Protein AF-A0A9X2XEQ7-F1 (afdb_monomer_lite)

Sequence (61 aa):
MSKQVCVDCITDSYLQTNFSDNDVDECDYCNEERPVVTLEELVEELEEAIQASFTESPRIL

pLDDT: mean 89.4, std 12.72, range [46.97, 97.94]

Organism: NCBI:txid198620

Radius of gyration: 14.06 Å; chains: 1; bounding box: 36×18×42 Å

Structure (mmCIF, N/CA/C/O backbone):
data_AF-A0A9X2XEQ7-F1
#
_entry.id   AF-A0A9X2XEQ7-F1
#
loop_
_atom_site.group_PDB
_atom_site.id
_atom_site.type_symbol
_atom_site.label_atom_id
_atom_site.label_alt_id
_atom_site.label_comp_id
_atom_site.label_asym_id
_atom_site.label_entity_id
_atom_site.label_seq_id
_atom_site.pdbx_PDB_ins_code
_atom_site.Cartn_x
_atom_site.Cartn_y
_atom_site.Cartn_z
_atom_site.occupancy
_atom_site.B_iso_or_equiv
_atom_site.auth_seq_id
_atom_site.auth_comp_id
_atom_site.auth_asym_id
_atom_site.auth_atom_id
_atom_site.pdbx_PDB_model_num
ATOM 1 N N . MET A 1 1 ? 3.235 9.999 14.642 1.00 63.56 1 MET A N 1
ATOM 2 C CA . MET A 1 1 ? 2.750 8.800 13.940 1.00 63.56 1 MET A CA 1
ATOM 3 C C . MET A 1 1 ? 2.757 9.141 12.470 1.00 63.56 1 MET A C 1
ATOM 5 O O . MET A 1 1 ? 2.201 10.182 12.124 1.00 63.56 1 MET A O 1
ATOM 9 N N . SER A 1 2 ? 3.480 8.367 11.664 1.00 85.56 2 SER A N 1
ATOM 10 C CA . SER A 1 2 ? 3.374 8.452 10.209 1.00 85.56 2 SER A CA 1
ATOM 11 C C . SER A 1 2 ? 1.975 7.984 9.805 1.00 85.56 2 SER A C 1
ATOM 13 O O . SER A 1 2 ? 1.334 7.225 10.531 1.00 85.56 2 SER A O 1
ATOM 15 N N . LYS A 1 3 ? 1.464 8.526 8.700 1.00 94.50 3 LYS A N 1
ATOM 16 C CA . LYS A 1 3 ? 0.194 8.080 8.124 1.00 94.50 3 LYS A CA 1
ATOM 17 C C . LYS A 1 3 ? 0.413 6.761 7.387 1.00 94.50 3 LYS A C 1
ATOM 19 O O . LYS A 1 3 ? 1.471 6.588 6.779 1.00 94.50 3 LYS A O 1
ATOM 24 N N . GLN A 1 4 ? -0.582 5.882 7.417 1.00 97.00 4 GLN A N 1
ATOM 25 C CA . GLN A 1 4 ? -0.573 4.598 6.728 1.00 97.00 4 GLN A CA 1
ATOM 26 C C . GLN A 1 4 ? -1.738 4.468 5.752 1.00 97.00 4 GLN A C 1
ATOM 28 O O . GLN A 1 4 ? -2.844 4.964 5.976 1.00 97.00 4 GLN A O 1
ATOM 33 N N . VAL A 1 5 ? -1.471 3.818 4.629 1.00 97.06 5 VAL A N 1
ATOM 34 C CA . VAL A 1 5 ? -2.418 3.642 3.532 1.00 97.06 5 VAL A CA 1
ATOM 35 C C . VAL A 1 5 ? -2.529 2.159 3.214 1.00 97.06 5 VAL A C 1
ATOM 37 O O . VAL A 1 5 ? -1.531 1.443 3.214 1.00 97.06 5 VAL A O 1
ATOM 40 N N . CYS A 1 6 ? -3.747 1.679 2.973 1.00 97.25 6 CYS A N 1
ATOM 41 C CA . CYS A 1 6 ? -3.945 0.291 2.582 1.00 97.25 6 CYS A CA 1
ATOM 42 C C . CYS A 1 6 ? -3.641 0.057 1.106 1.00 97.25 6 CYS A C 1
ATOM 44 O O . CYS A 1 6 ? -3.741 0.964 0.273 1.00 97.25 6 CYS A O 1
ATOM 46 N N . VAL A 1 7 ? -3.366 -1.204 0.785 1.00 95.44 7 VAL A N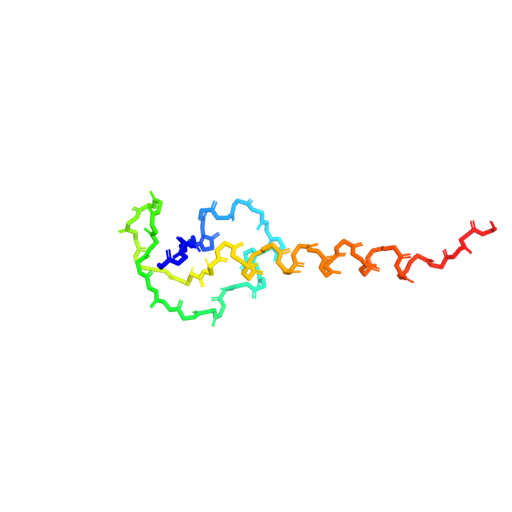 1
ATOM 47 C CA . VAL A 1 7 ? -3.114 -1.671 -0.583 1.00 95.44 7 VAL A CA 1
ATOM 48 C C . VAL A 1 7 ? -4.211 -1.268 -1.572 1.00 95.44 7 VAL A C 1
ATOM 50 O O . VAL A 1 7 ? -3.905 -0.818 -2.666 1.00 95.44 7 VAL A O 1
ATOM 53 N N . ASP A 1 8 ? -5.489 -1.309 -1.200 1.00 95.56 8 ASP A N 1
ATOM 54 C CA . ASP A 1 8 ? -6.580 -0.910 -2.104 1.00 95.56 8 ASP A CA 1
ATOM 55 C C . ASP A 1 8 ? -6.605 0.598 -2.400 1.00 95.56 8 ASP A C 1
ATOM 57 O O . ASP A 1 8 ? -6.991 1.012 -3.496 1.00 95.56 8 ASP A O 1
ATOM 61 N N . CYS A 1 9 ? -6.204 1.431 -1.434 1.00 96.38 9 CYS A N 1
ATOM 62 C CA . 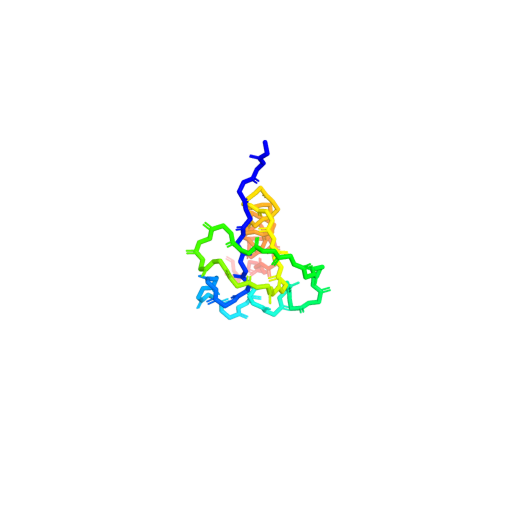CYS A 1 9 ? -6.083 2.875 -1.636 1.00 96.38 9 CYS A CA 1
ATOM 63 C C . CYS A 1 9 ? -4.843 3.234 -2.464 1.00 96.38 9 CYS A C 1
ATOM 65 O O . CYS A 1 9 ? -4.844 4.264 -3.143 1.00 96.38 9 CYS A O 1
ATOM 67 N N . ILE A 1 10 ? -3.811 2.387 -2.448 1.00 93.69 10 ILE A N 1
ATOM 68 C CA . ILE A 1 10 ? -2.704 2.460 -3.396 1.00 93.69 10 ILE A CA 1
ATOM 69 C C . ILE A 1 10 ? -3.218 1.926 -4.737 1.00 93.69 10 ILE A C 1
ATOM 71 O O . ILE A 1 10 ? -3.233 0.734 -4.990 1.00 93.69 10 ILE A O 1
ATOM 75 N N . THR A 1 11 ? -3.675 2.802 -5.629 1.00 89.38 11 THR A N 1
ATOM 76 C CA . THR A 1 11 ? -4.291 2.399 -6.912 1.00 89.38 11 THR A CA 1
ATOM 77 C C . THR A 1 11 ? -3.318 1.788 -7.932 1.00 89.38 11 THR A C 1
ATOM 79 O O . THR A 1 11 ? -3.724 1.465 -9.047 1.00 89.38 11 THR A O 1
ATOM 82 N N . ASP A 1 12 ? -2.032 1.694 -7.596 1.00 92.94 12 ASP A N 1
ATOM 83 C CA . ASP A 1 12 ? -0.985 1.150 -8.457 1.00 92.94 12 ASP A CA 1
ATOM 84 C C . ASP A 1 12 ? -0.792 -0.356 -8.216 1.00 92.94 12 ASP A C 1
ATOM 86 O O . ASP A 1 12 ? -0.566 -0.793 -7.089 1.00 92.94 12 ASP A O 1
ATOM 90 N N . SER A 1 13 ? -0.849 -1.156 -9.283 1.00 91.94 13 SER A N 1
ATOM 91 C CA . SER A 1 13 ? -0.822 -2.621 -9.186 1.00 91.94 13 SER A CA 1
ATOM 92 C C . SER A 1 13 ? 0.530 -3.208 -8.768 1.00 91.94 13 SER A C 1
ATOM 94 O O . SER A 1 13 ? 0.563 -4.296 -8.191 1.00 91.94 13 SER A O 1
ATOM 96 N N . TYR A 1 14 ? 1.643 -2.537 -9.087 1.00 90.12 14 TYR A N 1
ATOM 97 C CA . TYR A 1 14 ? 2.974 -2.995 -8.676 1.00 90.12 14 TYR A CA 1
ATOM 98 C C . TYR A 1 14 ? 3.102 -2.868 -7.159 1.00 90.12 14 TYR A C 1
ATOM 100 O O . TYR A 1 14 ? 3.398 -3.845 -6.475 1.00 90.12 14 TYR A O 1
ATOM 108 N N . LEU A 1 15 ? 2.744 -1.700 -6.627 1.00 91.50 15 LEU A N 1
ATOM 109 C CA . LEU A 1 15 ? 2.774 -1.448 -5.188 1.00 91.50 15 LEU A CA 1
ATOM 110 C C . LEU A 1 15 ? 1.772 -2.329 -4.429 1.00 91.50 15 LEU A C 1
ATOM 112 O O . LEU A 1 15 ? 2.109 -2.886 -3.390 1.00 91.50 15 LEU A O 1
ATOM 116 N N . GLN A 1 16 ? 0.568 -2.537 -4.972 1.00 94.38 16 GLN A N 1
ATOM 117 C CA . GLN A 1 16 ? -0.404 -3.479 -4.401 1.00 94.38 16 GLN A CA 1
ATOM 118 C C . GLN A 1 16 ? 0.158 -4.889 -4.236 1.00 94.38 16 GLN A C 1
ATOM 120 O O . GLN A 1 16 ? -0.128 -5.548 -3.241 1.00 94.38 16 GLN A O 1
ATOM 125 N N . THR A 1 17 ? 0.947 -5.345 -5.209 1.00 94.06 17 THR A N 1
ATOM 126 C CA . THR A 1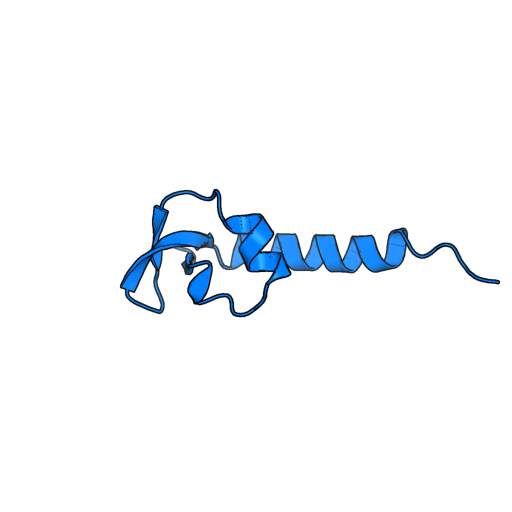 17 ? 1.573 -6.670 -5.170 1.00 94.06 17 THR A CA 1
ATOM 127 C C . THR A 1 17 ? 2.693 -6.725 -4.134 1.00 94.06 17 THR A C 1
ATOM 129 O O . THR A 1 17 ? 2.827 -7.726 -3.442 1.00 94.06 17 THR A O 1
ATOM 132 N N . ASN A 1 18 ? 3.477 -5.655 -3.993 1.00 93.06 18 ASN A N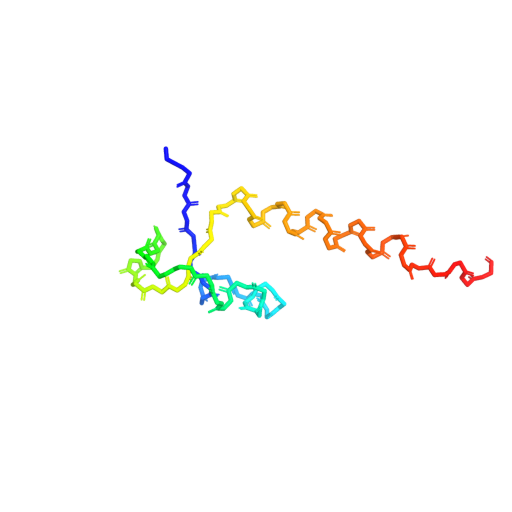 1
ATOM 133 C CA . ASN A 1 18 ? 4.597 -5.629 -3.050 1.00 93.06 18 ASN A CA 1
ATOM 134 C C . ASN A 1 18 ? 4.152 -5.567 -1.582 1.00 93.06 18 ASN A C 1
ATOM 136 O O . ASN A 1 18 ? 4.877 -6.043 -0.715 1.00 93.06 18 ASN A O 1
ATOM 140 N N . PHE A 1 19 ? 2.965 -5.024 -1.301 1.00 94.88 19 PHE A N 1
ATOM 141 C CA . PHE A 1 19 ? 2.461 -4.842 0.066 1.00 94.88 19 PHE A CA 1
ATOM 142 C C . PHE A 1 19 ? 1.282 -5.755 0.425 1.00 94.88 19 PHE A C 1
ATOM 144 O O . PHE A 1 19 ? 0.685 -5.597 1.490 1.00 94.88 19 PHE A O 1
ATOM 151 N N . SER A 1 20 ? 0.905 -6.708 -0.436 1.00 93.81 20 SER A N 1
ATOM 152 C CA . SER A 1 20 ? -0.263 -7.571 -0.198 1.00 93.81 20 SER A CA 1
ATOM 153 C C . SER A 1 20 ? -0.146 -8.443 1.053 1.00 93.81 20 SER A C 1
ATOM 155 O O . SER A 1 20 ? -1.168 -8.838 1.611 1.00 93.81 20 SER A O 1
ATOM 157 N N . ASP A 1 21 ? 1.085 -8.726 1.482 1.00 94.75 21 ASP A N 1
ATOM 158 C CA . ASP A 1 21 ? 1.404 -9.568 2.637 1.00 94.75 21 ASP A CA 1
ATOM 159 C C . ASP A 1 21 ? 1.801 -8.760 3.888 1.00 94.75 21 ASP A C 1
ATOM 161 O O . ASP A 1 21 ? 2.266 -9.342 4.870 1.00 94.75 21 ASP A O 1
ATOM 165 N N . ASN A 1 22 ? 1.628 -7.432 3.870 1.00 95.56 22 ASN A N 1
ATOM 166 C CA . ASN A 1 22 ? 1.880 -6.590 5.039 1.00 95.56 22 ASN A CA 1
ATOM 167 C C . ASN A 1 22 ? 0.893 -6.874 6.179 1.00 95.56 22 ASN A C 1
ATOM 169 O O . ASN A 1 22 ? -0.194 -7.429 5.985 1.00 95.56 22 ASN A O 1
ATOM 173 N N . ASP A 1 23 ? 1.265 -6.423 7.378 1.00 96.56 23 ASP A N 1
ATOM 174 C CA . ASP A 1 23 ? 0.383 -6.461 8.537 1.00 96.56 23 ASP A CA 1
ATOM 175 C C . ASP A 1 23 ? -0.931 -5.713 8.265 1.00 96.56 23 ASP A C 1
ATOM 177 O O . ASP A 1 23 ? -0.982 -4.678 7.590 1.00 96.56 23 ASP A O 1
ATOM 181 N N . VAL A 1 24 ? -2.015 -6.278 8.796 1.00 97.19 24 VAL A N 1
ATOM 182 C CA . VAL A 1 24 ? -3.359 -5.713 8.688 1.00 97.19 24 VAL A CA 1
ATOM 183 C C . VAL A 1 24 ? -3.573 -4.704 9.810 1.00 97.19 24 VAL A C 1
ATOM 185 O O . VAL A 1 24 ? -3.473 -5.066 10.982 1.00 97.19 24 VAL A O 1
ATOM 188 N N . ASP A 1 25 ? -3.917 -3.471 9.448 1.00 97.50 25 ASP A N 1
ATOM 189 C CA . ASP A 1 25 ? -4.277 -2.396 10.380 1.00 97.50 25 ASP A CA 1
ATOM 190 C C . ASP A 1 25 ? -5.309 -1.447 9.734 1.00 97.50 25 ASP A C 1
ATOM 192 O O . ASP A 1 25 ? -5.672 -1.592 8.560 1.00 97.50 25 ASP A O 1
ATOM 196 N N . GLU A 1 26 ? -5.812 -0.477 10.496 1.00 97.62 26 GLU A N 1
ATOM 197 C CA . GLU A 1 26 ? -6.742 0.541 10.008 1.00 97.62 26 GLU A CA 1
ATOM 198 C C . GLU A 1 26 ? -6.041 1.532 9.061 1.00 97.62 26 GLU A C 1
ATOM 200 O O . GLU A 1 26 ? -5.086 2.230 9.418 1.00 97.62 26 GLU A O 1
ATOM 205 N N . CYS A 1 27 ? -6.559 1.636 7.836 1.00 97.56 27 CYS A N 1
ATOM 206 C CA . CYS A 1 27 ? -6.122 2.631 6.862 1.00 97.56 27 CYS A CA 1
ATOM 207 C C . CYS A 1 27 ? -6.565 4.046 7.259 1.00 97.56 27 CYS A C 1
ATOM 209 O O . CYS A 1 27 ? -7.762 4.310 7.366 1.00 97.56 27 CYS A O 1
ATOM 211 N N . ASP A 1 28 ? -5.636 5.007 7.307 1.00 97.75 28 ASP A N 1
ATOM 212 C CA . ASP A 1 28 ? -5.938 6.410 7.640 1.00 97.75 28 ASP A CA 1
ATOM 213 C C . ASP A 1 28 ? -6.822 7.142 6.606 1.00 97.75 28 ASP A C 1
ATOM 215 O O . ASP A 1 28 ? -7.218 8.291 6.831 1.00 97.75 28 ASP A O 1
ATOM 219 N N . TYR A 1 29 ? -7.080 6.529 5.447 1.00 96.38 29 TYR A N 1
ATOM 220 C CA . TYR A 1 29 ? -7.764 7.157 4.313 1.00 96.38 29 TYR A CA 1
ATOM 221 C C . TYR A 1 29 ? -9.174 6.613 4.089 1.00 96.38 29 TYR A C 1
ATOM 223 O O . TYR A 1 29 ? -10.106 7.396 3.894 1.00 96.38 29 TYR A O 1
ATOM 231 N N . CYS A 1 30 ? -9.343 5.288 4.106 1.00 97.50 30 CYS A N 1
ATOM 232 C CA . CYS A 1 30 ? -10.651 4.651 3.940 1.00 97.50 30 CYS A CA 1
ATOM 233 C C . CYS A 1 30 ? -11.258 4.133 5.251 1.00 97.50 30 CYS A C 1
ATOM 235 O O . CYS A 1 30 ? -12.451 3.842 5.263 1.00 97.50 30 CYS A O 1
ATOM 237 N N . ASN A 1 31 ? -10.491 4.098 6.350 1.00 97.56 31 ASN A N 1
ATOM 238 C CA . ASN A 1 31 ? -10.889 3.554 7.657 1.00 97.56 31 ASN A CA 1
ATOM 239 C C . ASN A 1 31 ? -11.305 2.069 7.605 1.00 97.56 31 ASN A C 1
ATOM 241 O O . ASN A 1 31 ? -12.163 1.627 8.365 1.00 97.56 31 ASN A O 1
ATOM 245 N N . GLU A 1 32 ? -10.742 1.299 6.671 1.00 97.94 32 GLU A N 1
ATOM 246 C CA . GLU A 1 32 ? -10.925 -0.154 6.601 1.00 97.94 32 GLU A CA 1
ATOM 247 C C . GLU A 1 32 ? -9.674 -0.876 7.117 1.00 97.94 32 GLU A C 1
ATOM 249 O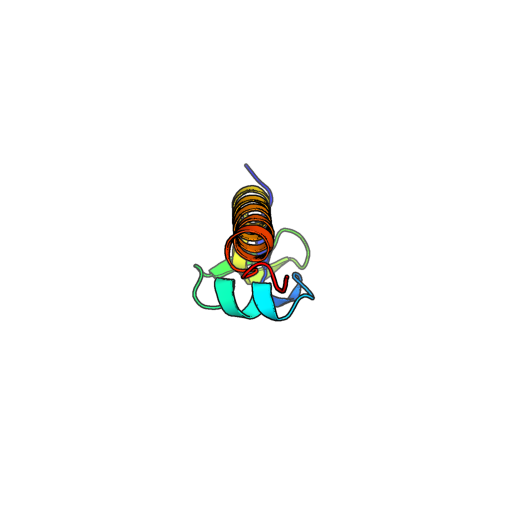 O . GLU A 1 32 ? -8.555 -0.413 6.881 1.00 97.94 32 GLU A O 1
ATOM 254 N N . GLU A 1 33 ? -9.867 -2.021 7.779 1.00 97.69 33 GLU A N 1
ATOM 255 C CA . GLU A 1 33 ? -8.784 -2.912 8.213 1.00 97.69 33 GLU A CA 1
ATOM 256 C C . GLU A 1 33 ? -8.297 -3.767 7.041 1.00 97.69 33 GLU A C 1
ATOM 258 O O . GLU A 1 33 ? -9.018 -4.636 6.539 1.00 97.69 33 GLU A O 1
ATOM 263 N N . ARG A 1 34 ? -7.075 -3.503 6.578 1.00 96.62 34 ARG A N 1
ATOM 264 C CA . ARG A 1 34 ? -6.454 -4.157 5.414 1.00 96.62 34 ARG A CA 1
ATOM 265 C C . ARG A 1 34 ? -4.931 -4.174 5.572 1.00 96.62 34 ARG A C 1
ATOM 267 O O . ARG A 1 34 ? -4.435 -3.485 6.456 1.00 96.62 34 ARG A O 1
ATOM 274 N N . PRO A 1 35 ? -4.177 -4.897 4.722 1.00 97.50 35 PRO A N 1
ATOM 275 C CA . PRO A 1 35 ? -2.731 -4.719 4.650 1.00 97.50 35 PRO A CA 1
ATOM 276 C C . PRO A 1 35 ? -2.393 -3.246 4.398 1.00 97.50 35 PRO A C 1
ATOM 278 O O . PRO A 1 35 ? -2.913 -2.644 3.447 1.00 97.50 35 PRO A O 1
ATOM 281 N N . VAL A 1 36 ? -1.578 -2.667 5.277 1.00 97.38 36 VAL A N 1
ATOM 282 C CA . VAL A 1 36 ? -1.183 -1.253 5.239 1.00 97.38 36 VAL A CA 1
ATOM 283 C C . VAL A 1 36 ? 0.320 -1.092 5.070 1.00 97.38 36 VAL A C 1
ATOM 285 O O . VAL A 1 36 ? 1.113 -1.979 5.369 1.00 97.38 36 VAL A O 1
ATOM 288 N N . VAL A 1 37 ? 0.712 0.082 4.598 1.00 96.75 37 VAL A N 1
ATOM 289 C CA . VAL A 1 37 ? 2.102 0.528 4.550 1.00 96.75 37 VAL A CA 1
ATOM 290 C C . VAL A 1 37 ? 2.162 1.987 4.980 1.00 96.75 37 VAL A C 1
ATOM 292 O O . VAL A 1 37 ? 1.243 2.768 4.695 1.00 96.75 37 VAL A O 1
ATOM 295 N N . THR A 1 38 ? 3.220 2.374 5.689 1.00 96.56 38 THR A N 1
ATOM 296 C CA . THR A 1 38 ? 3.420 3.787 6.016 1.00 96.56 38 THR A CA 1
ATOM 297 C C . THR A 1 38 ? 3.782 4.578 4.760 1.00 96.56 38 THR A C 1
ATOM 299 O O . THR A 1 38 ? 4.364 4.056 3.812 1.00 96.56 38 THR A O 1
ATOM 302 N N . LEU A 1 39 ? 3.468 5.875 4.733 1.00 94.25 39 LEU A N 1
ATOM 303 C CA . LEU A 1 39 ? 3.878 6.715 3.601 1.00 94.25 39 LEU A CA 1
ATOM 304 C C . LEU A 1 39 ? 5.404 6.804 3.439 1.00 94.25 39 LEU A C 1
ATOM 306 O O . LEU A 1 39 ? 5.866 7.089 2.341 1.00 94.25 39 LEU A O 1
ATOM 310 N N . GLU A 1 40 ? 6.169 6.605 4.514 1.00 94.88 40 GLU A N 1
ATOM 311 C CA . GLU A 1 40 ? 7.637 6.614 4.477 1.00 94.88 40 GLU A CA 1
ATOM 312 C C . GLU A 1 40 ? 8.155 5.375 3.735 1.00 94.88 40 GLU A C 1
ATOM 314 O O . GLU A 1 40 ? 8.835 5.525 2.724 1.00 94.88 40 GLU A O 1
ATOM 319 N N . GLU A 1 41 ? 7.723 4.177 4.135 1.00 93.88 41 GLU A N 1
ATOM 320 C CA . GLU A 1 41 ? 8.063 2.915 3.453 1.00 93.88 41 GLU A CA 1
ATOM 321 C C . GLU A 1 41 ? 7.593 2.905 1.989 1.00 93.88 41 GLU A C 1
ATOM 323 O O . GLU A 1 41 ? 8.307 2.450 1.099 1.00 93.88 41 GLU A O 1
ATOM 328 N N . LEU A 1 42 ? 6.410 3.467 1.710 1.00 93.88 42 LEU A N 1
ATOM 329 C CA . LEU A 1 42 ? 5.892 3.596 0.345 1.00 93.88 42 LEU A CA 1
ATOM 330 C C . LEU A 1 42 ? 6.820 4.430 -0.553 1.00 93.88 42 LEU A C 1
ATOM 332 O O . LEU A 1 42 ? 6.986 4.120 -1.733 1.00 93.88 42 LEU A O 1
ATOM 336 N N . VAL A 1 43 ? 7.385 5.516 -0.015 1.00 93.44 43 VAL A N 1
ATOM 337 C CA . VAL A 1 43 ? 8.326 6.374 -0.747 1.00 93.44 43 VAL A CA 1
ATOM 338 C C . VAL A 1 43 ? 9.657 5.659 -0.945 1.00 93.44 43 VAL A C 1
ATOM 340 O O . VAL A 1 43 ? 10.185 5.710 -2.053 1.00 93.44 43 VAL A O 1
ATOM 343 N N . GLU A 1 44 ? 10.167 4.968 0.075 1.00 93.88 44 GLU A N 1
ATOM 344 C CA . GLU A 1 44 ? 11.417 4.201 -0.016 1.00 93.88 44 GLU A CA 1
ATOM 345 C C . GLU A 1 44 ? 11.342 3.136 -1.124 1.00 93.88 44 GLU A C 1
ATOM 347 O O . GLU A 1 44 ? 12.185 3.120 -2.021 1.00 93.88 44 GLU A O 1
ATOM 352 N N . GLU A 1 45 ? 10.272 2.338 -1.166 1.00 92.62 45 GLU A N 1
ATOM 353 C CA . GLU A 1 45 ? 10.050 1.324 -2.212 1.00 92.62 45 GLU A CA 1
ATOM 354 C C . GLU A 1 45 ? 9.960 1.923 -3.624 1.00 92.62 45 GLU A C 1
ATOM 356 O O . GLU A 1 45 ? 10.466 1.360 -4.601 1.00 92.62 45 GLU A O 1
ATOM 361 N N . LEU A 1 46 ? 9.336 3.098 -3.757 1.00 92.50 46 LEU A N 1
ATOM 362 C CA . LEU A 1 46 ? 9.284 3.821 -5.027 1.00 92.50 46 LEU A CA 1
ATOM 363 C C . LEU A 1 46 ? 10.665 4.325 -5.451 1.00 92.50 46 LEU A C 1
ATOM 365 O O . LEU A 1 46 ? 11.022 4.216 -6.626 1.00 92.50 46 LEU A O 1
ATOM 369 N N . GLU A 1 47 ? 11.440 4.883 -4.523 1.00 93.62 47 GLU A N 1
ATOM 370 C CA . GLU A 1 47 ? 12.797 5.350 -4.794 1.00 93.62 47 GLU A CA 1
ATOM 371 C C . GLU A 1 47 ? 13.706 4.196 -5.226 1.00 93.62 47 GLU A C 1
ATOM 373 O O . GLU A 1 47 ? 14.428 4.335 -6.219 1.00 93.62 47 GLU A O 1
ATOM 378 N N . GLU A 1 48 ? 13.630 3.048 -4.551 1.00 91.44 48 GLU A N 1
ATOM 379 C CA . GLU A 1 48 ? 14.381 1.845 -4.911 1.00 91.44 48 GLU A CA 1
ATOM 380 C C . GLU A 1 48 ? 13.986 1.314 -6.293 1.00 91.44 48 GLU A C 1
ATOM 382 O O . GLU A 1 48 ? 14.859 1.092 -7.140 1.00 91.44 48 GLU A O 1
ATOM 387 N N . ALA A 1 49 ? 12.686 1.191 -6.581 1.00 89.38 49 ALA A N 1
ATOM 388 C CA . ALA A 1 49 ? 12.199 0.735 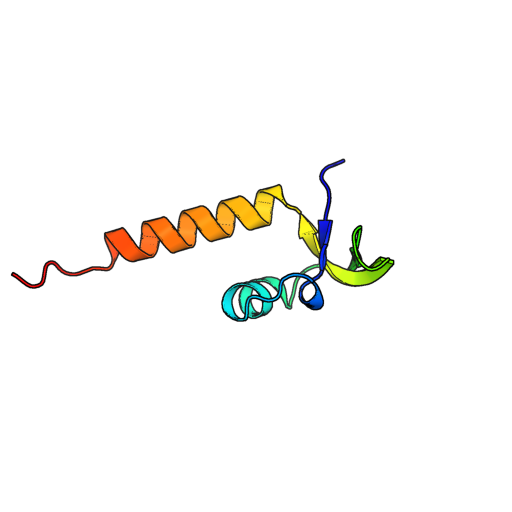-7.884 1.00 89.38 49 ALA A CA 1
ATOM 389 C C . ALA A 1 49 ? 12.636 1.669 -9.029 1.00 89.38 49 ALA A C 1
ATOM 391 O O . ALA A 1 49 ? 13.064 1.220 -10.100 1.00 89.38 49 ALA A O 1
ATOM 392 N N . ILE A 1 50 ? 12.586 2.986 -8.801 1.00 89.62 50 ILE A N 1
ATOM 393 C CA . ILE A 1 50 ? 13.059 3.987 -9.762 1.00 89.62 50 ILE A CA 1
ATOM 394 C C . ILE A 1 50 ? 14.569 3.837 -9.983 1.00 89.62 50 ILE A C 1
ATOM 396 O O . ILE A 1 50 ? 15.014 3.790 -11.132 1.00 89.62 50 ILE A O 1
ATOM 400 N N . GLN A 1 51 ? 15.371 3.723 -8.924 1.00 90.81 51 GLN A N 1
ATOM 401 C CA . GLN A 1 51 ? 16.824 3.552 -9.038 1.00 90.81 51 GLN A CA 1
ATOM 402 C C . GLN A 1 51 ? 17.207 2.244 -9.746 1.00 90.81 51 GLN A C 1
ATOM 404 O O . GLN A 1 51 ? 18.107 2.242 -10.597 1.00 90.81 51 GLN A O 1
ATOM 409 N N . ALA A 1 52 ? 16.499 1.149 -9.461 1.00 88.00 52 ALA A N 1
ATOM 410 C CA . ALA A 1 52 ? 16.682 -0.130 -10.138 1.00 88.00 52 ALA A CA 1
ATOM 411 C C . ALA A 1 52 ? 16.457 0.004 -11.653 1.00 88.00 52 ALA A C 1
ATOM 413 O O . ALA A 1 52 ? 17.284 -0.463 -12.437 1.00 88.00 52 ALA A O 1
ATOM 414 N N . SER A 1 53 ? 15.434 0.756 -12.080 1.00 84.94 53 SER A N 1
ATOM 415 C CA . SER A 1 53 ? 15.149 0.980 -13.508 1.00 84.94 53 SER A CA 1
ATOM 416 C C . SER A 1 53 ? 16.303 1.654 -14.276 1.00 84.94 53 SER A C 1
ATOM 418 O O . SER A 1 53 ? 16.545 1.354 -15.450 1.00 84.94 53 SER A O 1
ATOM 420 N N . PHE A 1 54 ? 17.071 2.524 -13.607 1.00 82.88 54 PHE A N 1
ATOM 421 C CA . PHE A 1 54 ? 18.247 3.182 -14.187 1.00 82.88 54 PHE A CA 1
ATOM 422 C C . PHE A 1 54 ? 19.507 2.315 -14.148 1.00 82.88 54 PHE A C 1
ATOM 424 O O . PHE A 1 54 ? 20.404 2.502 -14.972 1.00 82.88 54 PHE A O 1
ATOM 431 N N . THR A 1 55 ? 19.584 1.376 -13.206 1.00 74.12 55 THR A N 1
ATOM 432 C CA . THR A 1 55 ? 20.755 0.510 -13.007 1.00 74.12 55 THR A CA 1
ATOM 433 C C . THR A 1 55 ? 20.687 -0.740 -13.888 1.00 74.12 55 THR A C 1
ATOM 435 O O . THR A 1 55 ? 21.712 -1.196 -14.394 1.00 74.12 55 THR A O 1
ATOM 438 N N . GLU A 1 56 ? 19.480 -1.252 -14.143 1.00 60.94 56 GLU A N 1
ATOM 439 C CA . GLU A 1 56 ? 19.228 -2.438 -14.969 1.00 60.94 56 GLU A CA 1
ATOM 440 C C . GLU A 1 56 ? 18.990 -2.138 -16.453 1.00 60.94 56 GLU A C 1
ATOM 442 O O . GLU A 1 56 ? 18.709 -3.051 -17.224 1.00 60.94 56 GLU A O 1
ATOM 447 N N . SER A 1 57 ? 19.136 -0.888 -16.898 1.00 57.28 57 SER A N 1
ATOM 448 C CA . SER A 1 57 ? 19.216 -0.594 -18.329 1.00 57.28 57 SER A CA 1
ATOM 449 C C . SER A 1 57 ? 20.609 -0.992 -18.840 1.00 57.28 57 SER A C 1
ATOM 451 O O . SER A 1 57 ? 21.553 -0.212 -18.656 1.00 57.28 57 SER A O 1
ATOM 453 N N . PRO A 1 58 ? 20.811 -2.153 -19.512 1.00 53.03 58 PRO A N 1
ATOM 454 C CA . PRO A 1 58 ? 22.012 -2.313 -20.309 1.00 53.03 58 PRO A CA 1
ATOM 455 C C . PRO A 1 58 ? 21.993 -1.158 -21.303 1.00 53.03 58 PRO A C 1
ATOM 457 O O . PRO A 1 58 ? 20.998 -0.953 -21.999 1.00 53.03 58 PRO A O 1
ATOM 460 N N . ARG A 1 59 ? 23.069 -0.371 -21.341 1.00 54.94 59 ARG A N 1
ATOM 461 C CA . ARG A 1 59 ? 23.299 0.584 -22.423 1.00 54.94 59 ARG A CA 1
ATOM 462 C C . ARG A 1 59 ? 23.089 -0.156 -23.742 1.00 54.94 59 ARG A C 1
ATOM 464 O O . ARG A 1 59 ? 23.958 -0.911 -24.175 1.00 54.94 59 ARG A O 1
ATOM 471 N N . ILE A 1 60 ? 21.931 0.030 -24.367 1.00 57.47 60 ILE A N 1
ATOM 472 C CA . ILE A 1 60 ? 21.785 -0.262 -25.780 1.00 57.47 60 ILE A CA 1
ATOM 473 C C . ILE A 1 60 ? 22.470 0.912 -26.476 1.00 57.47 60 ILE A C 1
ATOM 475 O O . ILE A 1 60 ? 21.865 1.966 -26.656 1.00 57.47 60 ILE A O 1
ATOM 479 N N . LEU A 1 61 ? 23.733 0.635 -26.828 1.00 46.97 61 LEU A N 1
ATOM 480 C CA . LEU A 1 61 ? 24.676 1.374 -27.680 1.00 46.97 61 LEU A CA 1
ATOM 481 C C . LEU A 1 61 ? 25.417 2.552 -27.027 1.00 46.97 61 LEU A C 1
ATOM 483 O O . LEU A 1 61 ? 24.827 3.632 -26.824 1.00 46.97 61 LEU A O 1
#

Secondary structure (DSSP, 8-state):
---EEETTTS--HHHHHHTTTSPEEE-TTT--EEEEEEHHHHHHHHHHHHHHHHHS-----

Foldseek 3Di:
DFAKAALVRVVDPVVSVVQQPAAWDQHPPPRDTHRIDGPVVVVVVVVVVVVCVVVPPDPPD